Protein 4WP6 (pdb70)

B-factor: mean 31.38, std 19.79, range [9.59, 133.89]

Organism: Chaetomium thermophilum (strain DSM 1495 / CBS 144.50 / IMI 039719) (NCBI:txid759272)

Nearest PDB structures (foldseek):
  4wp6-assembly1_A  TM=1.007E+00  e=7.582E-31  Thermochaetoides thermophila DSM 1495
  4xm4-assembly4_D  TM=9.852E-01  e=2.341E-24  Thermochaetoides thermophila
  4xm4-assembly3_C  TM=9.941E-01  e=6.565E-23  Thermochaetoides thermophila
  4wwu-assembly1_B  TM=9.094E-01  e=4.941E-13  Saccharomyces cerevisiae S288C
  4wwu-assembly2_H  TM=8.889E-01  e=1.831E-12  Saccharomyces cerevisiae S288C

Radius of gyration: 15.02 Å; Cα contacts (8 Å, |Δi|>4): 266; chains: 1; bounding box: 44×30×22 Å

GO terms:
  GO:0005515 protein binding (F, IPI)

Solvent-accessible surface area: 8291 Å² total; per-residue (Å²): 128,160,148,166,52,53,69,33,11,70,161,24,66,63,48,146,103,78,41,3,51,0,23,24,31,52,110,121,78,50,82,150,59,2,106,41,11,4,111,25,3,44,95,92,61,205,42,84,110,105,24,31,106,18,5,46,1,2,12,1,5,176,5,98,0,84,28,0,25,31,0,78,24,0,3,100,10,2,57,120,1,84,67,2,42,3,25,38,11,50,0,89,55,23,65,66,4,37,112,4,72,143,54,3,82,85,2,46,42,6,63,0,80,56,2,56,0,35,117,67,136,72,14,48,85,35,0,63,138,36,4,35,30,0,42,58,4,33,55,118,117,32,19,65,88,114,66,20,84,127,76

CATH classification: 3.80.10.10

InterPro domains:
  IPR001611 Leucine-rich repeat [PS51450] (288-309)
  IPR002075 Nuclear transport factor 2 domain [PF22602] (383-550)
  IPR005637 TAP C-terminal (TAP-C) domain [PF03943] (604-651)
  IPR005637 TAP C-terminal (TAP-C) domain [PS51281] (600-654)
  IPR005637 TAP C-terminal (TAP-C) domain [SM00804] (591-653)
  IPR005637 TAP C-terminal (TAP-C) domain [cd14342] (602-651)
  IPR009060 UBA-like superfamily [SSF46934] (589-652)
  IPR018222 Nuclear transport factor 2, eukaryote [PS50177] (382-550)
  IPR030217 Nuclear RNA export factor [PTHR10662] (63-651)
  IPR032675 Leucine-rich repeat domain superfamily [G3DSA:3.80.10.10] (196-360)
  IPR032710 NTF2-like domain superfamily [SSF54427] (379-568)
  IPR040736 Mex67, RNA recognition motif [PF18444] (116-176)
  IPR057125 NXF1/2/3/5-like, leucine-rich repeat domain [PF24048] (206-347)

Secondary structure (DSSP, 8-state):
-HHHHHHHHHHHEETTTTEEE-TTGGG---HHHHHHHHHHHHHH-SSHHHHHHH--EEE--SS--S-GGGGTTHHHH-TT--EEE-TTS---SGGGTGGGTT--TT--EEE-TTSGGGGSTTHHHHHHHH-TT--EETTEE-S-HHHHHH-

Foldseek 3Di:
DLVLLVVLQVVQFDQVVLEREQAPVVVSEAQVVLVVSLVSLLVVDPDLVVSQVSRQEYEHAHHQQQACSRNVCCQVSHQQHAYYEHEHHAPAAVNSDCSCQVTNQNHAYYEHHHYNHVPDPCRVVVVCVRHLQYQYYNNDGPADPVSNVVD

Sequence (151 aa):
TKQKLTSCLARRYNAEQKLLDLSALGTDLAEKSFKALMHLVSNEYKDPEQKNEAIQAVSLARNDILDVGQVYSLAVTLPRLRRLDLSGNNLENLSKISKWQQEFRFLEELHLTGNPVTTLPNYATEIKKWFPSLQILDGQQIRTPQEAAES

Structure (mmCIF, N/CA/C/O backbone):
data_4WP6
#
_entry.id   4WP6
#
_cell.length_a   113.817
_cell.length_b   33.100
_cell.length_c   43.495
_cell.angle_alpha   90.00
_cell.angle_beta   91.65
_cell.angle_gamma   90.00
#
_symmetry.space_group_name_H-M   'C 1 2 1'
#
loop_
_entity.id
_entity.type
_entity.pdbx_description
1 polymer 'mRNA export protein'
2 water water
#
loop_
_atom_site.group_PDB
_atom_site.id
_atom_site.type_symbol
_atom_site.label_atom_id
_atom_site.label_alt_id
_atom_site.label_comp_id
_atom_site.label_asym_id
_atom_site.label_entity_id
_atom_site.label_seq_id
_atom_site.pdbx_PDB_ins_code
_atom_site.Cartn_x
_atom_site.Cartn_y
_atom_site.Cartn_z
_atom_site.occupancy
_atom_site.B_iso_or_equiv
_atom_site.auth_seq_id
_atom_site.auth_comp_id
_atom_site.auth_asym_id
_atom_site.auth_atom_id
_atom_site.pdbx_PDB_model_num
ATOM 1 N N . THR A 1 19 ? -0.646 23.580 13.426 1.00 60.55 196 THR A N 1
ATOM 2 C CA . THR A 1 19 ? 0.771 23.916 13.513 1.00 55.36 196 THR A CA 1
ATOM 3 C C . THR A 1 19 ? 1.619 22.658 13.603 1.00 49.22 196 THR A C 1
ATOM 4 O O . THR A 1 19 ? 2.526 22.453 12.798 1.00 45.18 196 THR A O 1
ATOM 14 N N . LYS A 1 20 ? 1.345 21.841 14.616 1.00 48.33 197 LYS A N 1
ATOM 15 C CA . LYS A 1 20 ? 1.969 20.527 14.731 1.00 47.73 197 LYS A CA 1
ATOM 16 C C . LYS A 1 20 ? 1.677 19.701 13.487 1.00 50.05 197 LYS A C 1
ATOM 17 O O . LYS A 1 20 ? 2.541 18.977 12.999 1.00 46.25 197 LYS A O 1
ATOM 36 N N . GLN A 1 21 ? 0.453 19.809 12.980 1.00 47.27 198 GLN A N 1
ATOM 37 C CA . GLN A 1 21 ? 0.076 19.103 11.765 1.00 51.37 198 GLN A CA 1
ATOM 38 C C . GLN A 1 21 ? 0.870 19.638 10.583 1.00 45.99 198 GLN A C 1
ATOM 39 O O . GLN A 1 21 ? 1.416 18.869 9.799 1.00 51.60 198 GLN A O 1
ATOM 53 N N . LYS A 1 22 ? 0.941 20.961 10.471 1.00 35.32 199 LYS A N 1
ATOM 54 C CA . LYS A 1 22 ? 1.672 21.602 9.384 1.00 33.60 199 LYS A CA 1
ATOM 55 C C . LYS A 1 22 ? 3.167 21.295 9.425 1.00 33.24 199 LYS A C 1
ATOM 56 O O . LYS A 1 22 ? 3.767 21.017 8.389 1.00 28.65 199 LYS A O 1
ATOM 75 N N . LEU A 1 23 ? 3.763 21.355 10.614 1.00 31.47 200 LEU A N 1
ATOM 76 C CA . LEU A 1 23 ? 5.192 21.082 10.772 1.00 25.54 200 LEU A CA 1
ATOM 77 C C . LEU A 1 23 ? 5.511 19.608 10.549 1.00 25.26 200 LEU A C 1
ATOM 78 O O . LEU A 1 23 ? 6.579 19.265 10.028 1.00 26.67 200 LEU A O 1
ATOM 94 N N . THR A 1 24 ? 4.601 18.738 10.981 1.00 28.10 201 THR A N 1
ATOM 95 C CA . THR A 1 24 ? 4.781 17.306 10.795 1.00 35.08 201 THR A CA 1
ATOM 96 C C . THR A 1 24 ? 4.756 16.980 9.314 1.00 30.54 201 THR A C 1
ATOM 97 O O . THR A 1 24 ? 5.551 16.171 8.828 1.00 26.66 201 THR A O 1
ATOM 108 N N . SER A 1 25 ? 3.828 17.615 8.606 1.00 31.39 202 SER A N 1
ATOM 109 C CA . SER A 1 25 ? 3.699 17.431 7.168 1.00 37.16 202 SER A CA 1
ATOM 110 C C . SER A 1 25 ? 4.947 17.918 6.440 1.00 30.12 202 SER A C 1
ATOM 111 O O . SER A 1 25 ? 5.405 17.289 5.494 1.00 28.18 202 SER A O 1
ATOM 119 N N . CYS A 1 26 ? 5.492 19.042 6.895 1.00 26.80 203 CYS A N 1
ATOM 120 C CA . CYS A 1 26 ? 6.703 19.600 6.305 1.00 28.19 203 CYS A CA 1
ATOM 121 C C . CYS A 1 26 ? 7.893 18.640 6.472 1.00 27.74 203 CYS A C 1
ATOM 122 O O . CYS A 1 26 ? 8.620 18.368 5.517 1.00 22.22 203 CYS A O 1
ATOM 130 N N . LEU A 1 27 ? 8.074 18.123 7.686 1.00 22.29 204 LEU A N 1
ATOM 131 C CA . LEU A 1 27 ? 9.148 17.171 7.987 1.00 20.50 204 LEU A CA 1
ATOM 132 C C . LEU A 1 27 ? 9.020 15.890 7.166 1.00 23.85 204 LEU A C 1
ATOM 133 O O . LEU A 1 27 ? 10.022 15.349 6.682 1.00 23.99 204 LEU A O 1
ATOM 149 N N . ALA A 1 28 ? 7.791 15.418 6.990 1.00 29.82 205 ALA A N 1
ATOM 150 C CA . ALA A 1 28 ? 7.538 14.201 6.216 1.00 30.57 205 ALA A CA 1
ATOM 151 C C . ALA A 1 28 ? 7.925 14.390 4.762 1.00 31.27 205 ALA A C 1
ATOM 152 O O . ALA A 1 28 ? 8.525 13.506 4.144 1.00 30.31 205 ALA A O 1
ATOM 159 N N . ARG A 1 29 ? 7.579 15.550 4.217 1.00 27.66 206 ARG A N 1
ATOM 160 C CA . ARG A 1 29 ? 7.885 15.865 2.833 1.00 24.77 206 ARG A CA 1
ATOM 161 C C . ARG A 1 29 ? 9.395 15.987 2.649 1.00 23.26 206 ARG A C 1
ATOM 162 O O . ARG A 1 29 ? 9.931 15.677 1.584 1.00 23.95 206 ARG A O 1
ATOM 183 N N . ARG A 1 30 ? 10.086 16.397 3.704 1.00 19.75 207 ARG A N 1
ATOM 184 C CA . ARG A 1 30 ? 11.512 16.661 3.615 1.00 18.82 207 ARG A CA 1
ATOM 185 C C . ARG A 1 30 ? 12.377 15.474 3.991 1.00 17.56 207 ARG A C 1
ATOM 186 O O . ARG A 1 30 ? 13.602 15.536 3.892 1.00 16.93 207 ARG A O 1
ATOM 207 N N . TYR A 1 31 ? 11.744 14.391 4.429 1.00 17.53 208 TYR A N 1
ATOM 208 C CA . TYR A 1 31 ? 12.491 13.191 4.784 1.00 16.77 208 TYR A CA 1
ATOM 209 C C . TYR A 1 31 ? 12.614 12.238 3.597 1.00 17.31 208 TYR A C 1
ATOM 210 O O . TYR A 1 31 ? 11.616 11.803 3.024 1.00 18.57 208 TYR A O 1
ATOM 228 N N . ASN A 1 32 ? 13.857 11.924 3.251 1.00 16.68 209 ASN A N 1
ATOM 229 C CA . ASN A 1 32 ? 14.182 10.932 2.232 1.00 17.31 209 ASN A CA 1
ATOM 230 C C . ASN A 1 32 ? 14.632 9.628 2.909 1.00 17.04 209 ASN A C 1
ATOM 231 O O . ASN A 1 32 ? 15.748 9.532 3.416 1.00 16.99 209 ASN A O 1
ATOM 242 N N . ALA A 1 33 ? 13.763 8.625 2.910 1.00 19.71 210 ALA A N 1
ATOM 243 C CA . ALA A 1 33 ? 14.052 7.348 3.570 1.00 19.65 210 ALA A CA 1
ATOM 244 C C . ALA A 1 33 ? 15.224 6.599 2.944 1.00 22.14 210 ALA A C 1
ATOM 245 O O . ALA A 1 33 ? 16.016 5.962 3.647 1.00 24.79 210 ALA A O 1
ATOM 252 N N . GLU A 1 34 ? 15.340 6.669 1.622 1.00 21.66 211 GLU A N 1
ATOM 253 C CA . GLU A 1 34 ? 16.392 5.956 0.913 1.00 22.97 211 GLU A CA 1
ATOM 254 C C . GLU A 1 34 ? 17.774 6.455 1.316 1.00 22.03 211 GLU A C 1
ATOM 255 O O . GLU A 1 34 ? 18.700 5.661 1.450 1.00 25.19 211 GLU A O 1
ATOM 267 N N . GLN A 1 35 ? 17.903 7.767 1.525 1.00 18.79 212 GLN A N 1
ATOM 268 C CA . GLN A 1 35 ? 19.171 8.375 1.926 1.00 16.70 212 GLN A CA 1
ATOM 269 C C . GLN A 1 35 ? 19.268 8.572 3.433 1.00 15.18 212 GLN A C 1
ATOM 270 O O . GLN A 1 35 ? 20.301 9.022 3.938 1.00 16.56 212 GLN A O 1
ATOM 284 N N . LYS A 1 36 ? 18.199 8.232 4.147 1.00 15.39 213 LYS A N 1
ATOM 285 C CA . LYS A 1 36 ? 18.150 8.421 5.601 1.00 15.01 213 LYS A CA 1
ATOM 286 C C . LYS A 1 36 ? 18.448 9.888 5.913 1.00 14.35 213 LYS A C 1
ATOM 287 O O . LYS A 1 36 ? 19.255 10.215 6.804 1.00 14.18 213 LYS A O 1
ATOM 306 N N . LEU A 1 37 ? 17.807 10.759 5.144 1.00 14.23 214 LEU A N 1
ATOM 307 C CA . LEU A 1 37 ? 18.177 12.175 5.111 1.00 12.11 214 LEU A CA 1
ATOM 308 C C . LEU A 1 37 ? 16.988 13.049 5.421 1.00 13.69 214 LEU A C 1
ATOM 309 O O . LEU A 1 37 ? 15.926 12.892 4.816 1.00 16.62 214 LEU A O 1
ATOM 325 N N . LEU A 1 38 ? 17.187 14.000 6.339 1.00 17.32 215 LEU A N 1
ATOM 326 C CA . LEU A 1 38 ? 16.189 15.024 6.619 1.00 16.34 215 LEU A CA 1
ATOM 327 C C . LEU A 1 38 ? 16.695 16.343 6.024 1.00 13.54 215 LEU A C 1
ATOM 328 O O . LEU A 1 38 ? 17.724 16.877 6.438 1.00 15.68 215 LEU A O 1
ATOM 344 N N . ASP A 1 39 ? 15.994 16.811 5.009 1.00 14.14 216 ASP A N 1
ATOM 345 C CA . ASP A 1 39 ? 16.411 17.994 4.243 1.00 14.14 216 ASP A CA 1
ATOM 346 C C . ASP A 1 39 ? 15.742 19.223 4.821 1.00 15.22 216 ASP A C 1
ATOM 347 O O . ASP A 1 39 ? 14.577 19.479 4.528 1.00 16.63 216 ASP A O 1
ATOM 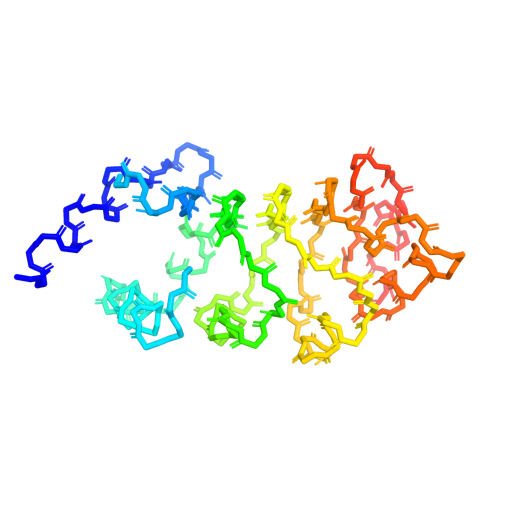356 N N . LEU A 1 40 ? 16.471 19.956 5.658 1.00 15.00 217 LEU A N 1
ATOM 357 C CA . LEU A 1 40 ? 15.957 21.181 6.245 1.00 16.15 217 LEU A CA 1
ATOM 358 C C . LEU A 1 40 ? 16.602 22.389 5.575 1.00 16.42 217 LEU A C 1
ATOM 359 O O . LEU A 1 40 ? 16.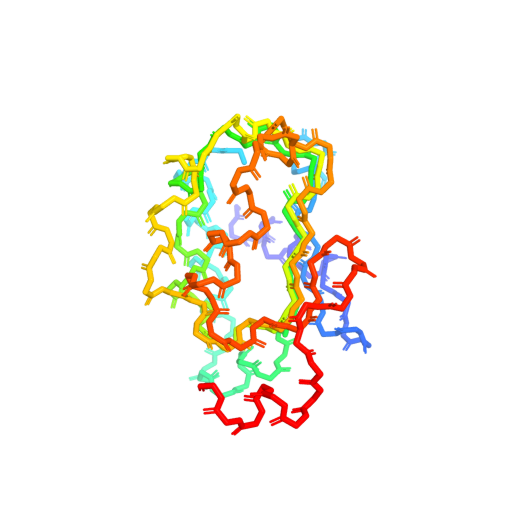756 23.445 6.182 1.00 17.17 217 LEU A O 1
ATOM 375 N N . SER A 1 41 ? 16.999 22.232 4.315 1.00 16.03 218 SER A N 1
ATOM 376 C CA . SER A 1 41 ? 17.574 23.364 3.581 1.00 16.60 218 SER A CA 1
ATOM 377 C C . SER A 1 41 ? 16.527 24.420 3.232 1.00 18.34 218 SER A C 1
ATOM 378 O O . SER A 1 41 ? 15.357 24.109 3.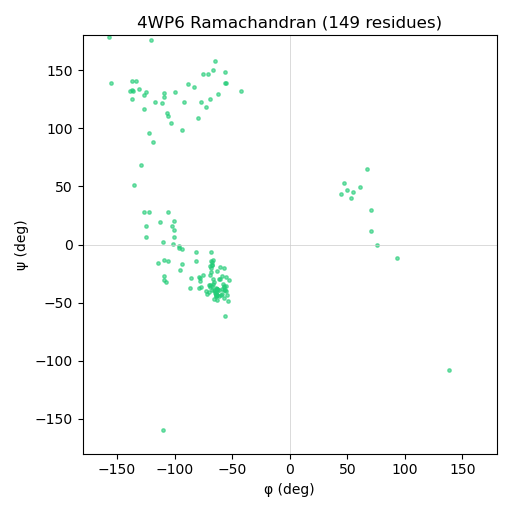004 1.00 19.08 218 SER A O 1
ATOM 386 N N . ALA A 1 42 ? 16.954 25.684 3.211 1.00 19.29 219 ALA A N 1
ATOM 387 C CA . ALA A 1 42 ? 16.125 26.778 2.723 1.00 21.22 219 ALA A CA 1
ATOM 388 C C . ALA A 1 42 ? 14.718 26.816 3.323 1.00 22.32 219 ALA A C 1
ATOM 389 O O . ALA A 1 42 ? 13.740 26.980 2.602 1.00 23.65 219 ALA A O 1
ATOM 396 N N . LEU A 1 43 ? 14.607 26.679 4.647 1.00 22.04 220 LEU A N 1
ATOM 397 C CA . LEU A 1 43 ? 13.295 26.710 5.288 1.00 25.42 220 LEU A CA 1
ATOM 398 C C . LEU A 1 43 ? 12.542 28.002 5.000 1.00 25.59 220 LEU A C 1
ATOM 399 O O . LEU A 1 43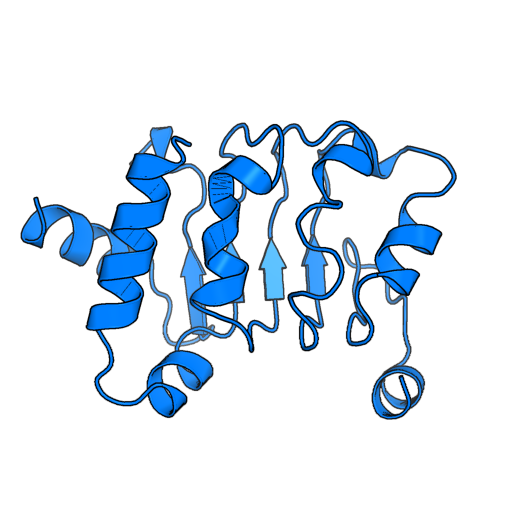 ? 11.313 28.010 4.877 1.00 28.51 220 LEU A O 1
ATOM 415 N N . GLY A 1 44 ? 13.274 29.103 4.883 1.00 27.08 221 GLY A N 1
ATOM 416 C CA . GLY A 1 44 ? 12.650 30.380 4.620 1.00 33.06 221 GLY A CA 1
ATOM 417 C C . GLY A 1 44 ? 11.808 30.380 3.349 1.00 38.42 221 GLY A C 1
ATOM 418 O O . GLY A 1 44 ? 10.939 31.237 3.183 1.00 36.26 221 GLY A O 1
ATOM 422 N N . THR A 1 45 ? 12.064 29.417 2.462 1.00 41.59 222 THR A N 1
ATOM 423 C CA . THR A 1 45 ? 11.310 29.265 1.213 1.00 51.91 222 THR A CA 1
ATOM 424 C C . THR A 1 45 ? 10.253 28.154 1.292 1.00 58.91 222 THR A C 1
ATOM 425 O O . THR A 1 45 ? 9.632 27.814 0.287 1.00 69.80 222 THR A O 1
ATOM 436 N N . ASP A 1 46 ? 10.068 27.595 2.487 1.00 59.80 223 ASP A N 1
ATOM 437 C CA . ASP A 1 46 ? 9.076 26.540 2.755 1.00 63.95 223 ASP A CA 1
ATOM 438 C C . ASP A 1 46 ? 9.384 25.224 2.053 1.00 67.49 223 ASP A C 1
ATOM 439 O O . ASP A 1 46 ? 9.079 24.148 2.582 1.00 60.66 223 ASP A O 1
ATOM 448 N N . LEU A 1 60 ? 16.898 28.963 10.356 1.00 39.98 237 LEU A N 1
ATOM 449 C CA . LEU A 1 60 ? 16.423 30.328 10.580 1.00 45.41 237 LEU A CA 1
ATOM 450 C C . LEU A 1 60 ? 16.425 30.662 12.084 1.00 49.31 237 LEU A C 1
ATOM 451 O O . LEU A 1 60 ? 17.489 30.818 12.693 1.00 40.69 237 LEU A O 1
ATOM 466 N N . ALA A 1 61 ? 15.241 30.754 12.683 1.00 49.10 238 ALA A N 1
ATOM 467 C CA . ALA A 1 61 ? 15.105 31.188 14.067 1.00 29.61 238 ALA A CA 1
ATOM 468 C C . ALA A 1 61 ? 15.336 30.033 15.050 1.00 37.35 238 ALA A C 1
ATOM 469 O O . ALA A 1 61 ? 14.809 28.941 14.870 1.00 35.52 238 ALA A O 1
ATOM 476 N N . GLU A 1 62 ? 16.109 30.297 16.098 1.00 34.94 239 GLU A N 1
ATOM 477 C CA . GLU A 1 62 ? 16.438 29.295 17.111 1.00 39.40 239 GLU A CA 1
ATOM 478 C C . GLU A 1 62 ? 15.236 28.631 17.765 1.00 47.76 239 GLU A C 1
ATOM 479 O O . GLU A 1 62 ? 15.256 27.433 18.045 1.00 37.55 239 GLU A O 1
ATOM 491 N N . LYS A 1 63 ? 14.210 29.420 18.049 1.00 48.25 240 LYS A N 1
ATOM 492 C CA . LYS A 1 63 ? 13.020 28.904 18.700 1.00 43.57 240 LYS A CA 1
ATOM 493 C C . LYS A 1 63 ? 12.157 28.171 17.679 1.00 37.35 240 LYS A C 1
ATOM 494 O O . LYS A 1 63 ? 11.482 27.198 18.016 1.00 39.90 240 LYS A O 1
ATOM 513 N N . SER A 1 64 ? 12.193 28.617 16.427 1.00 37.52 241 SER A N 1
ATOM 514 C CA . SER A 1 64 ? 11.498 27.896 15.367 1.00 39.13 241 SER A CA 1
ATOM 515 C C . SER A 1 64 ? 12.216 26.577 15.082 1.00 42.71 241 SER A C 1
ATOM 516 O O . SER A 1 64 ? 11.580 25.569 14.765 1.00 45.73 241 SER A O 1
ATOM 524 N N . PHE A 1 65 ? 13.541 26.576 15.198 1.00 34.02 242 PHE A N 1
ATOM 525 C CA . PHE A 1 65 ? 14.290 25.355 14.953 1.00 25.97 242 PHE A CA 1
ATOM 526 C C . PHE A 1 65 ? 14.076 24.380 16.105 1.00 24.58 242 PHE A C 1
ATOM 527 O O . PHE A 1 65 ? 13.947 23.182 15.889 1.00 23.67 242 PHE A O 1
ATOM 544 N N . LYS A 1 66 ? 14.050 24.894 17.325 1.00 26.37 243 LYS A N 1
ATOM 545 C CA . LYS A 1 66 ? 13.848 24.034 18.492 1.00 42.21 243 LYS A CA 1
ATOM 546 C C . LYS A 1 66 ? 12.537 23.257 18.374 1.00 40.14 243 LYS A C 1
ATOM 547 O O . LYS A 1 66 ? 12.455 22.095 18.782 1.00 33.63 243 LYS A O 1
ATOM 566 N N . ALA A 1 67 ? 11.526 23.905 17.798 1.00 40.25 244 ALA A N 1
ATOM 567 C CA . ALA A 1 67 ? 10.215 23.296 17.593 1.00 45.40 244 ALA A CA 1
ATOM 568 C C . ALA A 1 67 ? 10.277 22.129 16.616 1.00 35.43 244 ALA A C 1
ATOM 569 O O . ALA A 1 67 ? 9.604 21.120 16.809 1.00 33.88 244 ALA A O 1
ATOM 576 N N . LEU A 1 68 ? 11.061 22.279 15.553 1.00 26.59 245 LEU A N 1
ATOM 577 C CA . LEU A 1 68 ? 11.254 21.192 14.618 1.00 35.04 245 LEU A CA 1
ATOM 578 C C . LEU A 1 68 ? 11.928 20.049 15.334 1.00 27.97 245 LEU A C 1
ATOM 579 O O . LEU A 1 68 ? 11.553 18.894 15.147 1.00 25.34 245 LEU A O 1
ATOM 595 N N . MET A 1 69 ? 12.936 20.375 16.142 1.00 24.08 246 MET A N 1
ATOM 596 C CA . MET A 1 69 ? 13.716 19.333 16.790 1.00 23.27 246 MET A CA 1
ATOM 597 C C . MET A 1 69 ? 12.851 18.576 17.782 1.00 26.48 246 MET A C 1
ATOM 598 O O . MET A 1 69 ? 12.954 17.352 17.891 1.00 24.22 246 MET A O 1
ATOM 612 N N . HIS A 1 70 ? 11.987 19.292 18.496 1.00 26.23 247 HIS A N 1
ATOM 613 C CA . HIS A 1 70 ? 11.052 18.652 19.412 1.00 28.14 247 HIS A CA 1
ATOM 614 C C . HIS A 1 70 ? 10.155 17.677 18.651 1.00 37.29 247 HIS A C 1
ATOM 615 O O . HIS A 1 70 ? 9.906 16.558 19.098 1.00 28.98 247 HIS A O 1
ATOM 629 N N . LEU A 1 71 ? 9.673 18.101 17.492 1.00 29.67 248 LEU A N 1
ATOM 630 C CA . LEU A 1 71 ? 8.818 17.236 16.693 1.00 32.24 248 LEU A CA 1
ATOM 631 C C . LEU A 1 71 ? 9.576 16.011 16.219 1.00 30.30 248 LEU A C 1
ATOM 632 O O . LEU A 1 71 ? 9.056 14.912 16.304 1.00 32.01 248 LEU A O 1
ATOM 648 N N . VAL A 1 72 ? 10.807 16.172 15.746 1.00 24.50 249 VAL A N 1
ATOM 649 C CA . VAL A 1 72 ? 11.529 14.994 15.267 1.00 29.59 249 VAL A CA 1
ATOM 650 C C . VAL A 1 72 ? 11.822 14.052 16.445 1.00 27.45 249 VAL A C 1
ATOM 651 O O . VAL A 1 72 ? 11.791 12.835 16.294 1.00 30.15 249 VAL A O 1
ATOM 664 N N . SER A 1 73 ? 12.063 14.599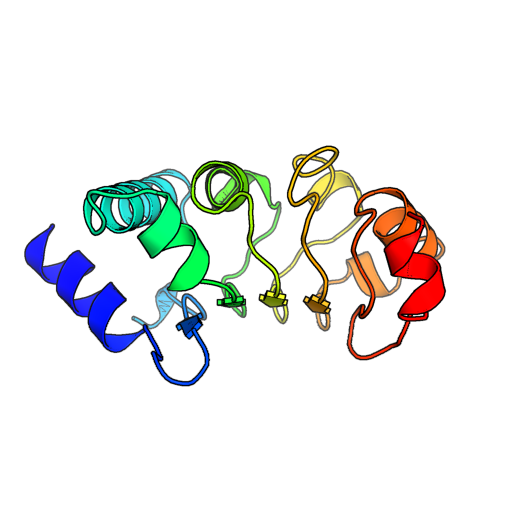 17.631 1.00 26.25 250 SER A N 1
ATOM 665 C CA . SER A 1 73 ? 12.267 13.744 18.802 1.00 41.82 250 SER A CA 1
ATOM 666 C C . SER A 1 73 ? 11.004 12.977 19.175 1.00 40.63 250 SER A C 1
ATOM 667 O O . SER A 1 73 ? 11.084 11.861 19.687 1.00 42.57 250 SER A O 1
ATOM 675 N N . ASN A 1 74 ? 9.844 13.580 18.932 1.00 31.70 251 ASN A N 1
ATOM 676 C CA . ASN A 1 74 ? 8.569 12.975 19.318 1.00 42.18 251 ASN A CA 1
ATOM 677 C C . ASN A 1 74 ? 8.072 11.934 18.322 1.00 43.24 251 ASN A C 1
ATOM 678 O O . ASN A 1 74 ? 7.160 11.164 18.627 1.00 40.66 251 ASN A O 1
ATOM 689 N N . GLU A 1 75 ? 8.670 11.919 17.136 1.00 39.00 252 GLU A N 1
ATOM 690 C CA . GLU A 1 75 ? 8.269 10.997 16.077 1.00 50.69 252 GLU A CA 1
ATOM 691 C C . GLU A 1 75 ? 8.523 9.562 16.490 1.00 59.05 252 GLU A C 1
ATOM 692 O O . GLU A 1 75 ? 7.702 8.682 16.247 1.00 59.07 252 GLU A O 1
ATOM 704 N N . TYR A 1 76 ? 9.679 9.342 17.107 1.00 62.30 253 TYR A N 1
ATOM 705 C CA . TYR A 1 76 ? 10.167 7.998 17.386 1.00 68.83 253 TYR A CA 1
ATOM 706 C C . TYR A 1 76 ? 10.102 7.677 18.879 1.00 61.61 253 TYR A C 1
ATOM 707 O O . TYR A 1 76 ? 10.606 8.427 19.715 1.00 49.72 253 TYR A O 1
ATOM 725 N N . LYS A 1 77 ? 9.461 6.558 19.200 1.00 61.96 254 LYS A N 1
ATOM 726 C CA . LYS A 1 77 ? 9.345 6.095 20.579 1.00 62.77 254 LYS A CA 1
ATOM 727 C C . LYS A 1 77 ? 10.672 5.503 21.053 1.00 52.90 254 LYS A C 1
ATOM 728 O O . LYS A 1 77 ? 10.976 5.500 22.246 1.00 46.90 254 LYS A O 1
ATOM 747 N N . ASP A 1 78 ? 11.457 5.015 20.097 1.00 39.53 255 ASP A N 1
ATOM 748 C CA . ASP A 1 78 ? 12.756 4.414 20.360 1.00 40.80 255 ASP A CA 1
ATOM 749 C C . ASP A 1 78 ? 13.845 5.335 19.794 1.00 35.13 255 ASP A C 1
ATOM 750 O O . ASP A 1 78 ? 13.832 5.638 18.598 1.00 35.86 255 ASP A O 1
ATOM 759 N N . PRO A 1 79 ? 14.779 5.805 20.642 1.00 31.36 256 PRO A N 1
ATOM 760 C CA . PRO A 1 79 ? 15.868 6.642 20.124 1.00 26.19 256 PRO A CA 1
ATOM 761 C C . PRO A 1 79 ? 16.706 5.902 19.093 1.00 19.27 256 PRO A C 1
ATOM 762 O O . PRO A 1 79 ? 17.289 6.513 18.194 1.00 18.11 256 PRO A O 1
ATOM 773 N N . GLU A 1 80 ? 16.777 4.582 19.247 1.00 21.54 257 GLU A N 1
ATOM 774 C CA . GLU A 1 80 ? 17.550 3.771 18.331 1.00 27.90 257 GLU A CA 1
ATOM 775 C C . GLU A 1 80 ? 16.961 3.861 16.926 1.00 19.30 257 GLU A C 1
ATOM 776 O O . GLU A 1 80 ? 17.684 3.887 15.923 1.00 21.38 257 GLU A O 1
ATOM 788 N N . GLN A 1 81 ? 15.639 3.897 16.834 1.00 20.13 258 GLN A N 1
ATOM 789 C CA . GLN A 1 81 ? 15.017 3.972 15.525 1.00 20.46 258 GLN A CA 1
ATOM 790 C C . GLN A 1 81 ? 15.277 5.357 14.918 1.00 20.04 258 GLN A C 1
ATOM 791 O O . GLN A 1 81 ? 15.608 5.489 13.742 1.00 17.72 258 GLN A O 1
ATOM 805 N N . LYS A 1 82 ? 15.180 6.384 15.750 1.00 17.97 259 LYS A N 1
ATOM 806 C CA . LYS A 1 82 ? 15.484 7.745 15.329 1.00 17.69 259 LYS A CA 1
ATOM 807 C C . LYS A 1 82 ? 16.904 7.847 14.786 1.00 15.33 259 LYS A C 1
ATOM 808 O O . LYS A 1 82 ? 17.127 8.433 13.722 1.00 17.57 259 LYS A O 1
ATOM 827 N N . ASN A 1 83 ? 17.851 7.258 15.521 1.00 15.88 260 ASN A N 1
ATOM 828 C CA . ASN A 1 83 ? 19.268 7.338 15.184 1.00 14.61 260 ASN A CA 1
ATOM 829 C C . ASN A 1 83 ? 19.506 6.666 13.844 1.00 16.37 260 ASN A C 1
ATOM 830 O O . ASN A 1 83 ? 20.312 7.124 13.042 1.00 19.60 260 ASN A O 1
ATOM 841 N N . GLU A 1 84 ? 18.802 5.563 13.618 1.00 17.74 261 GLU A N 1
ATOM 842 C CA . GLU A 1 84 ? 18.945 4.840 12.362 1.00 20.63 261 GLU A CA 1
ATOM 843 C C . GLU A 1 84 ? 18.190 5.503 11.198 1.00 23.45 261 GLU A C 1
ATOM 844 O O . GLU A 1 84 ? 18.608 5.381 10.050 1.00 20.18 261 GLU A O 1
ATOM 856 N N . ALA A 1 85 ? 17.094 6.208 11.484 1.00 18.57 262 ALA A N 1
ATOM 857 C CA . ALA A 1 85 ? 16.250 6.768 10.427 1.00 18.50 262 ALA A CA 1
ATOM 858 C C . ALA A 1 85 ? 16.837 8.051 9.849 1.00 18.19 262 ALA A C 1
ATOM 859 O O . ALA A 1 85 ? 16.755 8.275 8.645 1.00 16.14 262 ALA A O 1
ATOM 866 N N . ILE A 1 86 ? 17.443 8.866 10.703 1.00 19.23 263 ILE A N 1
ATOM 867 C CA . ILE A 1 86 ? 17.982 10.149 10.288 1.00 17.49 263 ILE A CA 1
ATOM 868 C C . ILE A 1 86 ? 19.477 10.177 10.517 1.00 15.92 263 ILE A C 1
ATOM 869 O O . ILE A 1 86 ? 19.958 10.614 11.548 1.00 15.92 263 ILE A O 1
ATOM 885 N N . GLN A 1 87 ? 20.205 9.721 9.510 1.00 11.77 264 GLN A N 1
ATOM 886 C CA . GLN A 1 87 ? 21.662 9.648 9.560 1.00 11.50 264 GLN A CA 1
ATOM 887 C C . GLN A 1 87 ? 22.323 10.884 8.959 1.00 12.44 264 GLN A C 1
ATOM 888 O O . GLN A 1 87 ? 23.517 11.128 9.150 1.00 13.22 264 GLN A O 1
ATOM 902 N N . ALA A 1 88 ? 21.534 11.618 8.197 1.00 11.45 265 ALA A N 1
ATOM 903 C CA . ALA A 1 88 ? 22.006 12.784 7.458 1.00 13.81 265 ALA A CA 1
ATOM 904 C C . ALA A 1 88 ? 21.012 13.931 7.577 1.00 10.07 265 ALA A C 1
ATOM 905 O O . ALA A 1 88 ? 19.792 13.712 7.540 1.00 11.38 265 ALA A O 1
ATOM 912 N N . VAL A 1 89 ? 21.533 15.147 7.720 1.00 14.66 266 VAL A N 1
ATOM 913 C CA . VAL A 1 89 ? 20.714 16.341 7.709 1.00 13.05 266 VAL A CA 1
ATOM 914 C C . VAL A 1 89 ? 21.333 17.409 6.810 1.00 11.30 266 VAL A C 1
ATOM 915 O O . VAL A 1 89 ? 22.557 17.574 6.771 1.00 14.34 266 VAL A O 1
ATOM 928 N N . SER A 1 90 ? 20.472 18.099 6.080 1.00 10.29 267 SER A N 1
ATOM 929 C CA . SER A 1 90 ? 20.876 19.354 5.424 1.00 11.21 267 SER A CA 1
ATOM 930 C C . SER A 1 90 ? 20.233 20.541 6.095 1.00 11.61 267 SER A C 1
ATOM 931 O O . SER A 1 90 ? 19.004 20.590 6.302 1.00 13.63 267 SER A O 1
ATOM 939 N N . LEU A 1 91 ? 21.092 21.504 6.397 1.00 13.36 268 LEU A N 1
ATOM 940 C CA . LEU A 1 91 ? 20.683 22.815 6.885 1.00 12.48 268 LEU A CA 1
ATOM 941 C C . LEU A 1 9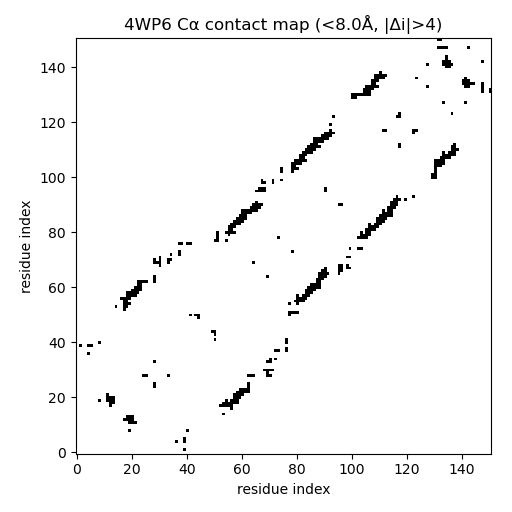1 ? 21.240 23.849 5.940 1.00 11.36 268 LEU A C 1
ATOM 942 O O . LEU A 1 91 ? 21.482 24.997 6.312 1.00 11.74 268 LEU A O 1
ATOM 958 N N . ALA A 1 92 ? 21.424 23.447 4.688 1.00 11.04 269 ALA A N 1
ATOM 959 C CA . ALA A 1 92 ? 22.011 24.359 3.717 1.00 15.45 269 ALA A CA 1
ATOM 960 C C . ALA A 1 92 ? 21.090 25.548 3.426 1.00 14.52 269 ALA A C 1
ATOM 961 O O . ALA A 1 92 ? 19.855 25.458 3.507 1.00 13.61 269 ALA A O 1
ATOM 968 N N . ARG A 1 93 ? 21.706 26.680 3.086 1.00 16.42 270 ARG A N 1
ATOM 969 C CA . ARG A 1 93 ? 20.985 27.807 2.531 1.00 14.11 270 ARG A CA 1
ATOM 970 C C . ARG A 1 93 ? 19.929 28.356 3.470 1.00 14.30 270 ARG A C 1
ATOM 971 O O . ARG A 1 93 ? 18.788 28.569 3.065 1.00 15.07 270 ARG A O 1
ATOM 992 N N . ASN A 1 94 ? 20.324 28.596 4.719 1.00 16.73 271 ASN A N 1
ATOM 993 C CA . ASN A 1 94 ? 19.412 29.072 5.745 1.00 21.80 271 ASN A CA 1
ATOM 994 C C . ASN A 1 94 ? 19.899 30.366 6.406 1.00 15.05 271 ASN A C 1
ATOM 995 O O . ASN A 1 94 ? 19.403 30.735 7.471 1.00 15.35 271 ASN A O 1
ATOM 1006 N N . ASP A 1 95 ? 20.852 31.043 5.764 1.00 15.30 272 ASP A N 1
ATOM 1007 C CA . ASP A 1 95 ? 21.526 32.251 6.309 1.00 17.62 272 ASP A CA 1
ATOM 1008 C C . ASP A 1 95 ? 21.927 32.091 7.783 1.00 18.20 272 ASP A C 1
ATOM 1009 O O . ASP A 1 95 ? 21.784 33.018 8.598 1.00 16.46 272 ASP A O 1
ATOM 1018 N N . ILE A 1 96 ? 22.480 30.923 8.100 1.00 17.18 273 ILE A N 1
ATOM 1019 C CA . ILE A 1 96 ? 22.922 30.638 9.459 1.00 15.47 273 ILE A CA 1
ATOM 1020 C C . ILE A 1 96 ? 24.245 31.339 9.715 1.00 20.82 273 ILE A C 1
ATOM 1021 O O . ILE A 1 96 ? 25.215 31.155 8.978 1.00 16.40 273 ILE A O 1
ATOM 1037 N N . LEU A 1 97 ? 24.263 32.185 10.749 1.00 20.14 274 LEU A N 1
ATOM 1038 C CA . LEU A 1 97 ? 25.451 32.949 11.096 1.00 16.60 274 LEU A CA 1
ATOM 1039 C C . LEU A 1 97 ? 26.296 32.275 12.184 1.00 16.40 274 LEU A C 1
ATOM 1040 O O . LEU A 1 97 ? 27.493 32.523 12.287 1.00 18.21 274 LEU A O 1
ATOM 1056 N N . ASP A 1 98 ? 25.673 31.399 12.969 1.00 17.62 275 ASP A N 1
ATOM 1057 C CA . ASP A 1 98 ? 26.328 30.739 14.093 1.00 15.98 275 ASP A CA 1
ATOM 1058 C C . ASP A 1 98 ? 25.565 29.449 14.313 1.00 15.00 275 ASP A C 1
ATOM 1059 O O . ASP A 1 98 ? 24.327 29.435 14.190 1.00 15.38 275 ASP A O 1
ATOM 1068 N N . VAL A 1 99 ? 26.271 28.356 14.584 1.00 16.23 276 VAL A N 1
ATOM 1069 C CA . VAL A 1 99 ? 25.587 27.098 14.813 1.00 15.46 276 VAL A CA 1
ATOM 1070 C C . VAL A 1 99 ? 24.759 27.127 16.100 1.00 20.64 276 VAL A C 1
ATOM 1071 O O . VAL A 1 99 ? 23.913 26.268 16.303 1.00 17.20 276 VAL A O 1
ATOM 1084 N N . GLY A 1 100 ? 24.976 28.126 16.947 1.00 22.32 277 GLY A N 1
ATOM 1085 C CA . GLY A 1 100 ? 24.073 28.368 18.062 1.00 22.88 277 GLY A CA 1
ATOM 1086 C C . GLY A 1 100 ? 22.630 28.487 17.591 1.00 21.35 277 GLY A C 1
ATOM 1087 O O . GLY A 1 100 ? 21.707 28.129 18.328 1.00 21.59 277 GLY A O 1
ATOM 1091 N N . GLN A 1 101 ? 22.434 28.985 16.366 1.00 18.09 278 GLN A N 1
ATOM 1092 C CA . GLN A 1 101 ? 21.086 29.126 15.811 1.00 16.10 278 GLN A CA 1
ATOM 1093 C C . GLN A 1 101 ? 20.358 27.793 15.679 1.00 20.83 278 GLN A C 1
ATOM 1094 O O . GLN A 1 101 ? 19.127 27.750 15.751 1.00 22.29 278 GLN A O 1
ATOM 1108 N N . VAL A 1 102 ? 21.123 26.721 15.474 1.00 14.36 279 VAL A N 1
ATOM 1109 C CA . VAL A 1 102 ? 20.572 25.388 15.218 1.00 15.79 279 VAL A CA 1
ATOM 1110 C C . VAL A 1 102 ? 21.172 24.392 16.210 1.00 19.03 279 VAL A C 1
ATOM 1111 O O . VAL A 1 102 ? 21.262 23.196 15.935 1.00 16.07 279 VAL A O 1
ATOM 1124 N N . TYR A 1 103 ? 21.548 24.897 17.383 1.00 17.96 280 TYR A N 1
ATOM 1125 C CA . TYR A 1 103 ? 22.391 24.133 18.280 1.00 19.36 280 TYR A CA 1
ATOM 1126 C C . TYR A 1 103 ? 21.807 22.746 18.587 1.00 16.10 280 TYR A C 1
ATOM 1127 O O . TYR A 1 103 ? 22.537 21.770 18.560 1.00 15.08 280 TYR A O 1
ATOM 1145 N N . SER A 1 104 ? 20.500 22.668 18.839 1.00 15.57 281 SER A N 1
ATOM 1146 C CA . SER A 1 104 ? 19.895 21.456 19.393 1.00 16.75 281 SER A CA 1
ATOM 1147 C C . SER A 1 104 ? 19.895 20.265 18.435 1.00 16.41 281 SER A C 1
ATOM 1148 O O . SER A 1 104 ? 19.547 19.153 18.845 1.00 18.93 281 SER A O 1
ATOM 1156 N N . LEU A 1 105 ? 20.305 20.471 17.185 1.00 13.73 282 LEU A N 1
ATOM 1157 C CA . LEU A 1 105 ? 20.502 19.328 16.284 1.00 12.66 282 LEU A CA 1
ATOM 1158 C C . LEU A 1 105 ? 21.466 18.333 16.923 1.00 13.17 282 LEU A C 1
ATOM 1159 O O . LEU A 1 105 ? 21.298 17.092 16.809 1.00 13.26 282 LEU A O 1
ATOM 1175 N N . ALA A 1 106 ? 22.453 18.866 17.642 1.00 15.08 283 ALA A N 1
ATOM 1176 C CA . ALA A 1 106 ? 23.483 18.043 18.270 1.00 17.46 283 ALA A CA 1
ATOM 1177 C C . ALA A 1 106 ? 22.930 17.213 19.414 1.00 18.43 283 ALA A C 1
ATOM 1178 O O . ALA A 1 106 ? 23.495 16.174 19.757 1.00 22.53 283 ALA A O 1
ATOM 1185 N N . VAL A 1 107 ? 21.853 17.700 20.028 1.00 16.34 284 VAL A N 1
ATOM 1186 C CA . VAL A 1 107 ? 21.212 17.002 21.132 1.00 17.05 284 VAL A CA 1
ATOM 1187 C C . VAL A 1 107 ? 20.191 16.000 20.645 1.00 17.93 284 VAL A C 1
ATOM 1188 O O . VAL A 1 107 ? 20.023 14.908 21.216 1.00 19.49 284 VAL A O 1
ATOM 1201 N N . THR A 1 108 ? 19.503 16.390 19.587 1.00 15.59 285 THR A N 1
ATOM 1202 C CA . THR A 1 108 ? 18.415 15.615 19.035 1.00 15.74 285 THR A CA 1
ATOM 1203 C C . THR A 1 108 ? 18.923 14.431 18.209 1.00 14.90 285 THR A C 1
ATOM 1204 O O . THR A 1 108 ? 18.321 13.358 18.239 1.00 17.29 285 THR A O 1
ATOM 1215 N N . LEU A 1 109 ? 20.027 14.638 17.493 1.00 13.72 286 LEU A N 1
ATOM 1216 C CA . LEU A 1 109 ? 20.624 13.594 16.658 1.00 13.75 286 LEU A CA 1
ATOM 1217 C C . LEU A 1 109 ? 22.101 13.432 16.942 1.00 12.40 286 LEU A C 1
ATOM 1218 O O . LEU A 1 109 ? 22.944 13.703 16.096 1.00 16.39 286 LEU A O 1
ATOM 1234 N N . PRO A 1 110 ? 22.418 12.928 18.127 1.00 12.80 287 PRO A N 1
ATOM 1235 C CA . PRO A 1 110 ? 23.812 12.789 18.541 1.00 15.80 287 PRO A CA 1
ATOM 1236 C C . PRO A 1 110 ? 24.607 11.823 17.669 1.00 16.19 287 PRO A C 1
ATOM 1237 O O . PRO A 1 110 ? 25.835 11.924 17.654 1.00 17.52 287 PRO A O 1
ATOM 1248 N N . ARG A 1 111 ? 23.934 10.898 16.990 1.00 14.55 288 ARG A N 1
ATOM 1249 C CA . ARG A 1 111 ? 24.654 9.925 16.163 1.00 12.84 288 ARG A CA 1
ATOM 1250 C C . ARG A 1 111 ? 24.641 10.289 14.692 1.00 14.99 288 ARG A C 1
ATOM 1251 O O . ARG A 1 111 ? 24.902 9.447 13.831 1.00 16.19 288 ARG A O 1
ATOM 1272 N N . LEU A 1 112 ? 24.380 11.559 14.410 1.00 11.36 289 LEU A N 1
ATOM 1273 C CA . LEU A 1 112 ? 24.348 12.031 13.024 1.00 10.72 289 LEU A CA 1
ATOM 1274 C C . LEU A 1 112 ? 25.648 11.710 12.312 1.00 10.92 289 LEU A C 1
ATOM 1275 O O . LEU A 1 112 ? 26.715 11.875 12.883 1.00 13.57 289 LEU A O 1
ATOM 1291 N N . ARG A 1 113 ? 25.563 11.271 11.050 1.00 12.63 290 ARG A N 1
ATOM 1292 C CA . ARG A 1 113 ? 26.739 10.872 10.282 1.00 11.44 290 ARG A CA 1
ATOM 1293 C C . ARG A 1 113 ? 27.120 11.864 9.187 1.00 11.19 290 ARG A C 1
ATOM 1294 O O . ARG A 1 113 ? 28.298 12.013 8.890 1.00 12.84 290 ARG A O 1
ATOM 1315 N N . ARG A 1 114 ? 26.128 12.523 8.611 1.00 11.90 291 ARG A N 1
ATOM 1316 C CA . ARG A 1 114 ? 26.363 13.494 7.528 1.00 16.07 291 ARG A CA 1
ATOM 1317 C C . ARG A 1 114 ? 25.626 14.801 7.795 1.00 13.29 291 ARG A C 1
ATOM 1318 O O . ARG A 1 114 ? 24.430 14.809 8.120 1.00 12.49 291 ARG A O 1
ATOM 1339 N N . LEU A 1 115 ? 26.336 15.915 7.612 1.00 11.58 292 LEU A N 1
ATOM 1340 C CA . LEU A 1 115 ? 25.750 17.228 7.802 1.00 9.59 292 LEU A CA 1
ATOM 1341 C C . LEU A 1 115 ? 26.145 18.217 6.702 1.00 9.90 292 LEU A C 1
ATOM 1342 O O . LEU A 1 115 ? 27.315 18.434 6.451 1.00 13.67 292 LEU A O 1
ATOM 1358 N N . ASP A 1 116 ? 25.139 18.804 6.076 1.00 11.60 293 ASP A N 1
ATOM 1359 C CA . ASP A 1 116 ? 25.337 19.830 5.050 1.00 13.42 293 ASP A CA 1
ATOM 1360 C C . ASP A 1 116 ? 24.980 21.201 5.607 1.00 13.16 293 ASP A C 1
ATOM 1361 O O . ASP A 1 116 ? 23.809 2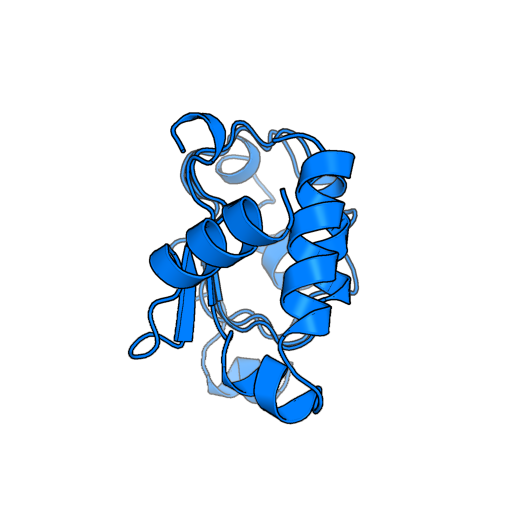1.479 5.857 1.00 14.22 293 ASP A O 1
ATOM 1370 N N . LEU A 1 117 ? 25.994 22.040 5.799 1.00 16.31 294 LEU A N 1
ATOM 1371 C CA . LEU A 1 117 ? 25.786 23.428 6.209 1.00 12.45 294 LEU A CA 1
ATOM 1372 C C . LEU A 1 117 ? 26.200 24.400 5.096 1.00 12.89 294 LEU A C 1
ATOM 1373 O O . LEU A 1 117 ? 26.449 25.589 5.367 1.00 15.80 294 LEU A O 1
ATOM 1389 N N . SER A 1 118 ? 26.271 23.890 3.873 1.00 13.05 295 SER A N 1
ATOM 1390 C CA . SER A 1 118 ? 26.649 24.693 2.703 1.00 13.66 295 SER A CA 1
ATOM 1391 C C . SER A 1 118 ? 25.754 25.895 2.529 1.00 14.29 295 SER A C 1
ATOM 1392 O O . SER A 1 118 ? 24.563 25.866 2.853 1.00 14.40 295 SER A O 1
ATOM 1400 N N . GLY A 1 119 ? 26.318 26.969 1.986 1.00 15.77 296 GLY A N 1
ATOM 1401 C CA . GLY A 1 119 ? 25.508 28.076 1.540 1.00 15.76 296 GLY A CA 1
ATOM 1402 C C . GLY A 1 119 ? 24.879 28.870 2.670 1.00 18.16 296 GLY A C 1
ATOM 1403 O O . GLY A 1 119 ? 23.788 29.406 2.516 1.00 22.19 296 GLY A O 1
ATOM 1407 N N . ASN A 1 120 ? 25.553 28.907 3.813 1.00 15.21 297 ASN A N 1
ATOM 1408 C CA . ASN A 1 120 ? 25.144 29.739 4.926 1.00 17.94 297 ASN A CA 1
ATOM 1409 C C . ASN A 1 120 ? 26.162 30.868 5.058 1.00 18.35 297 ASN A C 1
ATOM 1410 O O . ASN A 1 120 ? 26.833 31.209 4.078 1.00 16.60 297 ASN A O 1
ATOM 1421 N N . ASN A 1 121 ? 26.247 31.496 6.220 1.00 18.42 298 ASN A N 1
ATOM 1422 C CA . ASN A 1 121 ? 27.179 32.603 6.388 1.00 18.24 298 ASN A CA 1
ATOM 1423 C C . ASN A 1 121 ? 27.934 32.480 7.699 1.00 23.30 298 ASN A C 1
ATOM 1424 O O . ASN A 1 121 ? 27.984 33.419 8.497 1.00 20.55 298 ASN A O 1
ATOM 1435 N N . LEU A 1 122 ? 28.508 31.298 7.918 1.00 17.30 299 LEU A N 1
ATOM 1436 C CA . LEU A 1 122 ? 29.359 31.057 9.071 1.00 15.12 299 LEU A CA 1
ATOM 1437 C C . LEU A 1 122 ? 30.727 31.639 8.773 1.00 16.47 299 LEU A C 1
ATOM 1438 O O . LEU A 1 122 ? 31.466 31.121 7.938 1.00 20.18 299 LEU A O 1
ATOM 1454 N N . GLU A 1 123 ? 31.056 32.733 9.453 1.00 16.43 300 GLU A N 1
ATOM 1455 C CA . GLU A 1 123 ? 32.177 33.548 9.036 1.00 19.09 300 GLU A CA 1
ATOM 1456 C C . GLU A 1 123 ? 33.525 33.122 9.563 1.00 20.48 300 GLU A C 1
ATOM 1457 O O . GLU A 1 123 ? 34.536 33.355 8.910 1.00 17.96 300 GLU A O 1
ATOM 1469 N N . ASN A 1 124 ? 33.565 32.491 10.734 1.00 18.34 301 ASN A N 1
ATOM 1470 C CA . ASN A 1 124 ? 34.844 32.096 11.278 1.00 17.08 301 ASN A CA 1
ATOM 1471 C C . ASN A 1 124 ? 34.633 30.942 12.252 1.00 16.31 301 ASN A C 1
ATOM 1472 O O . ASN A 1 124 ? 33.508 30.502 12.459 1.00 15.67 301 ASN A O 1
ATOM 1483 N N . LEU A 1 125 ? 35.716 30.446 12.818 1.00 16.53 302 LEU A N 1
ATOM 1484 C CA . LEU A 1 125 ? 35.620 29.204 13.592 1.00 21.24 302 LEU A CA 1
ATOM 1485 C C . LEU A 1 125 ? 34.809 29.401 14.880 1.00 21.23 302 LEU A C 1
ATOM 1486 O O . LEU A 1 125 ? 34.234 28.441 15.415 1.00 18.70 302 LEU A O 1
ATOM 1502 N N . SER A 1 126 ? 34.730 30.630 15.367 1.00 20.64 303 SER A N 1
ATOM 1503 C CA . SER A 1 126 ? 33.977 30.877 16.600 1.00 17.79 303 SER A CA 1
ATOM 1504 C C . SER A 1 126 ? 32.486 30.674 16.329 1.00 18.27 303 SER A C 1
ATOM 1505 O O . SER A 1 126 ? 31.704 30.498 17.251 1.00 20.36 303 SER A O 1
ATOM 1513 N N . LYS A 1 127 ? 32.097 30.698 15.053 1.00 15.95 304 LYS A N 1
ATOM 1514 C CA . LYS A 1 127 ? 30.705 30.485 14.691 1.00 15.49 304 LYS A CA 1
ATOM 1515 C C . LYS A 1 127 ? 30.335 29.008 14.659 1.00 14.67 304 LYS A C 1
ATOM 1516 O O . LYS A 1 127 ? 29.172 28.680 14.482 1.00 17.04 304 LYS A O 1
ATOM 1535 N N . ILE A 1 128 ? 31.334 28.142 14.819 1.00 17.76 305 ILE A N 1
ATOM 1536 C CA . ILE A 1 128 ? 31.142 26.684 14.846 1.00 13.86 305 ILE A CA 1
ATOM 1537 C C . ILE A 1 128 ? 31.484 26.073 16.223 1.00 19.29 305 ILE A C 1
ATOM 1538 O O . ILE A 1 128 ? 31.105 24.937 16.518 1.00 17.64 305 ILE A O 1
ATOM 1554 N N . SER A 1 129 ? 32.185 26.821 17.067 1.00 15.03 306 SER A N 1
ATOM 1555 C CA . SER A 1 129 ? 32.772 26.257 18.299 1.00 15.58 306 SER A CA 1
ATOM 1556 C C . SER A 1 129 ? 31.752 25.840 19.365 1.00 18.05 306 SER A C 1
ATOM 1557 O O . SER A 1 129 ? 32.095 25.104 20.312 1.00 19.07 306 SER A O 1
ATOM 1565 N N . LYS A 1 130 ? 30.501 26.265 19.227 1.00 16.90 307 LYS A N 1
ATOM 1566 C CA . LYS A 1 130 ? 29.473 25.794 20.139 1.00 16.01 307 LYS A CA 1
ATOM 1567 C C . LYS A 1 130 ? 29.211 24.306 19.928 1.00 17.79 307 LYS A C 1
ATOM 1568 O O . LYS A 1 130 ? 28.594 23.666 20.775 1.00 18.50 307 LYS A O 1
ATOM 1587 N N . TRP A 1 131 ? 29.679 23.753 18.812 1.00 14.77 308 TRP A N 1
ATOM 1588 C CA . TRP A 1 131 ? 29.551 22.308 18.606 1.00 18.04 308 TRP A CA 1
ATOM 1589 C C . TRP A 1 131 ? 30.829 21.519 18.898 1.00 17.64 308 TRP A C 1
ATOM 1590 O O . TRP A 1 131 ? 30.903 20.310 18.619 1.00 17.89 308 TRP A O 1
ATOM 1611 N N . GLN A 1 132 ? 31.805 22.159 19.526 1.00 16.69 309 GLN A N 1
ATOM 1612 C CA . GLN A 1 132 ? 32.893 21.399 20.110 1.00 17.14 309 GLN A CA 1
ATOM 1613 C C . GLN A 1 132 ? 32.315 20.376 21.080 1.00 16.62 309 GLN A C 1
ATOM 1614 O O . GLN A 1 132 ? 31.378 20.663 21.834 1.00 21.62 309 GLN A O 1
ATOM 1628 N N . GLN A 1 133 ? 32.896 19.181 21.038 1.00 17.96 310 GLN A N 1
ATOM 1629 C CA . GLN A 1 133 ? 32.536 18.069 21.919 1.00 17.18 310 GLN A CA 1
ATOM 1630 C C . GLN A 1 133 ? 31.168 17.491 21.588 1.00 21.97 310 GLN A C 1
ATOM 1631 O O . GLN A 1 133 ? 30.642 16.662 22.333 1.00 22.79 310 GLN A O 1
ATOM 1645 N N . GLU A 1 134 ? 30.620 17.885 20.443 1.00 18.62 311 GLU A N 1
ATOM 1646 C CA . GLU A 1 134 ? 29.373 17.307 19.952 1.00 18.60 311 GLU A CA 1
ATOM 1647 C C . GLU A 1 134 ? 29.605 16.667 18.585 1.00 15.72 311 GLU A C 1
ATOM 1648 O O . GLU A 1 134 ? 30.700 16.765 18.025 1.00 14.48 311 GLU A O 1
ATOM 1660 N N . PHE A 1 135 ? 28.567 16.020 18.057 1.00 16.04 312 PHE A N 1
ATOM 1661 C CA . PHE A 1 135 ? 28.657 15.303 16.773 1.00 14.17 312 PHE A CA 1
ATOM 1662 C C . PHE A 1 135 ? 29.910 14.431 16.729 1.00 14.34 312 PHE A C 1
ATOM 1663 O O . PHE A 1 135 ? 30.708 14.503 15.790 1.00 15.10 312 PHE A O 1
ATOM 1680 N N . ARG A 1 136 ? 30.062 13.593 17.755 1.00 15.97 313 ARG A N 1
ATOM 1681 C CA . ARG A 1 136 ? 31.242 12.755 17.916 1.00 15.66 313 ARG A CA 1
ATOM 1682 C C . ARG A 1 136 ? 31.319 11.677 16.830 1.00 15.49 313 ARG A C 1
ATOM 1683 O O . ARG A 1 136 ? 32.378 11.101 16.630 1.00 16.60 313 ARG A O 1
ATOM 1704 N N . PHE A 1 137 ? 30.196 11.411 16.163 1.00 15.22 314 PHE A N 1
ATOM 1705 C CA . PHE A 1 137 ? 30.119 10.327 15.176 1.00 15.27 314 PHE A CA 1
ATOM 1706 C C . PHE A 1 137 ? 29.984 10.857 13.754 1.00 15.31 314 PHE A C 1
ATOM 1707 O O . PHE A 1 137 ? 29.855 10.083 12.800 1.00 14.44 314 PHE A O 1
ATOM 1724 N N . LEU A 1 138 ? 29.999 12.172 13.614 1.00 13.76 315 LEU A N 1
ATOM 1725 C CA . LEU A 1 138 ? 29.865 12.793 12.306 1.00 13.10 315 LEU A CA 1
ATOM 1726 C C . LEU A 1 138 ? 31.021 12.410 11.401 1.00 13.04 315 LEU A C 1
ATOM 1727 O O . LEU A 1 138 ? 32.179 12.555 11.786 1.00 13.18 315 LEU A O 1
ATOM 1743 N N . GLU A 1 139 ? 30.704 11.941 10.186 1.00 12.97 316 GLU A N 1
ATOM 1744 C CA . GLU A 1 139 ? 31.705 11.430 9.235 1.00 13.12 316 GLU A CA 1
ATOM 1745 C C . GLU A 1 139 ? 31.918 12.339 8.040 1.00 14.51 316 GLU A C 1
ATOM 1746 O O . GLU A 1 139 ? 32.984 12.304 7.414 1.00 15.82 316 GLU A O 1
ATOM 1758 N N . GLU A 1 140 ? 30.880 13.091 7.700 1.00 12.46 317 GLU A N 1
ATOM 1759 C CA . GLU A 1 140 ? 30.898 13.988 6.525 1.00 12.20 317 GLU A CA 1
ATOM 1760 C C . GLU A 1 140 ? 30.285 15.328 6.872 1.00 14.26 317 GLU A C 1
ATOM 1761 O O . GLU A 1 140 ? 29.194 15.401 7.460 1.00 15.57 317 GLU A O 1
ATOM 1773 N N . LEU A 1 141 ? 30.989 16.393 6.503 1.00 12.93 318 LEU A N 1
ATOM 1774 C CA . LEU A 1 141 ? 30.575 17.754 6.807 1.00 13.19 318 LEU A CA 1
ATOM 1775 C C . LEU A 1 141 ? 30.829 18.604 5.594 1.00 16.12 318 LEU A C 1
ATOM 1776 O O . LEU A 1 141 ? 31.891 18.499 4.995 1.00 16.25 318 LEU A O 1
ATOM 1792 N N . HIS A 1 142 ? 29.826 19.387 5.219 1.00 13.58 319 HIS A N 1
ATOM 1793 C CA . HIS A 1 142 ? 29.939 20.350 4.128 1.00 12.12 319 HIS A CA 1
ATOM 1794 C C . HIS A 1 142 ? 29.749 21.780 4.648 1.00 14.00 319 HIS A C 1
ATOM 1795 O O . HIS A 1 142 ? 28.713 22.097 5.222 1.00 16.43 319 HIS A O 1
ATOM 1809 N N . LEU A 1 143 ? 30.752 22.618 4.413 1.00 16.26 320 LEU A N 1
ATOM 1810 C CA . LEU A 1 143 ? 30.676 24.041 4.738 1.00 17.04 320 LEU A CA 1
ATOM 1811 C C . LEU A 1 143 ? 30.952 24.927 3.546 1.00 16.10 320 LEU A C 1
ATOM 1812 O O . LEU A 1 143 ? 31.050 26.151 3.688 1.00 16.75 320 LEU A O 1
ATOM 1828 N N . THR A 1 144 ? 31.084 24.327 2.363 1.00 13.74 321 THR A N 1
ATOM 1829 C CA . THR A 1 144 ? 31.242 25.106 1.145 1.00 14.62 321 THR A CA 1
ATOM 1830 C C . THR A 1 144 ? 30.323 26.325 1.087 1.00 17.50 321 THR A C 1
ATOM 1831 O O . THR A 1 144 ? 29.128 26.228 1.356 1.00 18.28 321 THR A O 1
ATOM 1842 N N . GLY A 1 145 ? 30.891 27.472 0.741 1.00 19.44 322 GLY A N 1
ATOM 1843 C CA . GLY A 1 145 ? 30.120 28.698 0.594 1.00 20.16 322 GLY A CA 1
ATOM 1844 C C . GLY A 1 145 ? 30.069 29.564 1.839 1.00 24.54 322 GLY A C 1
ATOM 1845 O O . GLY A 1 145 ? 29.610 30.711 1.774 1.00 24.70 322 GLY A O 1
ATOM 1849 N N . AS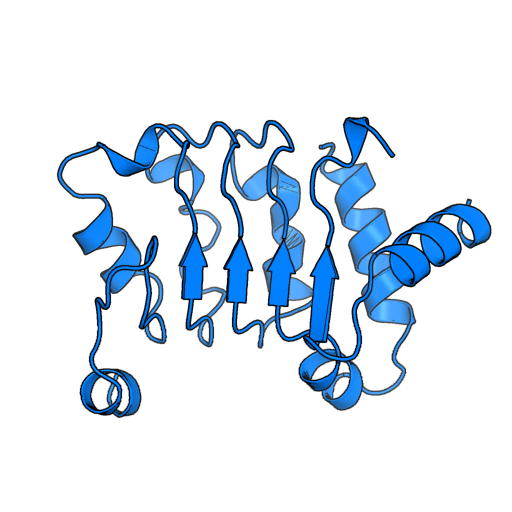N A 1 146 ? 30.515 29.025 2.976 1.00 18.51 323 ASN A N 1
ATOM 1850 C CA . ASN A 1 146 ? 30.703 29.827 4.197 1.00 15.55 323 ASN A CA 1
ATOM 1851 C C . ASN A 1 146 ? 32.100 30.445 4.247 1.00 16.21 323 ASN A C 1
ATOM 1852 O O . ASN A 1 146 ? 33.075 29.781 3.908 1.00 21.33 323 ASN A O 1
ATOM 1863 N N . PRO A 1 147 ? 32.209 31.721 4.673 1.00 20.07 324 PRO A N 1
ATOM 1864 C CA . PRO A 1 147 ? 33.517 32.383 4.711 1.00 18.25 324 PRO A CA 1
ATOM 1865 C C . PRO A 1 147 ? 34.564 31.694 5.584 1.00 17.42 324 PRO A C 1
ATOM 1866 O O . PRO A 1 147 ? 35.754 31.821 5.303 1.00 21.02 324 PRO A O 1
ATOM 1877 N N . VAL A 1 148 ? 34.139 30.959 6.610 1.00 17.67 325 VAL A N 1
ATOM 1878 C CA . VAL A 1 148 ? 35.076 30.245 7.466 1.00 22.24 325 VAL A CA 1
ATOM 1879 C C . VAL A 1 148 ? 35.996 29.306 6.646 1.00 21.33 325 VAL A C 1
ATOM 1880 O O . VAL A 1 148 ? 37.146 29.074 7.023 1.00 16.96 325 VAL A O 1
ATOM 1893 N N . THR A 1 149 ? 35.521 28.812 5.503 1.00 19.68 326 THR A N 1
ATOM 1894 C CA . THR A 1 149 ? 36.271 27.793 4.774 1.00 21.53 326 THR A CA 1
ATOM 1895 C C . THR A 1 149 ? 37.585 28.300 4.188 1.00 23.77 326 THR A C 1
ATOM 1896 O O . THR A 1 149 ? 38.453 27.503 3.841 1.00 29.18 326 THR A O 1
ATOM 1907 N N . THR A 1 150 ? 37.736 29.616 4.075 1.00 21.62 327 THR A N 1
ATOM 1908 C CA . THR A 1 150 ? 38.920 30.188 3.437 1.00 26.43 327 THR A CA 1
ATOM 1909 C C . THR A 1 150 ? 39.937 30.711 4.452 1.00 27.22 327 THR A C 1
ATOM 1910 O O . THR A 1 150 ? 40.981 31.241 4.080 1.00 25.69 327 THR A O 1
ATOM 1921 N N . LEU A 1 151 ? 39.630 30.577 5.737 1.00 24.70 328 LEU A N 1
ATOM 1922 C CA . LEU A 1 151 ? 40.585 30.954 6.772 1.00 22.47 328 LEU A CA 1
ATOM 1923 C C . LEU A 1 151 ? 41.708 29.904 6.890 1.00 24.24 328 LEU A C 1
ATOM 1924 O O . LEU A 1 151 ? 41.477 28.715 6.683 1.00 20.77 328 LEU A O 1
ATOM 1940 N N . PRO A 1 152 ? 42.932 30.347 7.222 1.00 28.77 329 PRO A N 1
ATOM 1941 C CA . PRO A 1 152 ? 44.120 29.481 7.147 1.00 41.03 329 PRO A CA 1
ATOM 1942 C C . PRO A 1 152 ? 44.063 28.187 7.966 1.00 46.85 329 PRO A C 1
ATOM 1943 O O . PRO A 1 152 ? 44.579 27.175 7.492 1.00 55.88 329 PRO A O 1
ATOM 1954 N N . ASN A 1 153 ? 43.457 28.208 9.150 1.00 34.81 330 ASN A N 1
ATOM 1955 C CA . ASN A 1 153 ? 43.449 27.023 10.030 1.00 29.13 330 ASN A CA 1
ATOM 1956 C C . ASN A 1 153 ? 42.134 26.240 10.017 1.00 22.95 330 ASN A C 1
ATOM 1957 O O . ASN A 1 153 ? 41.883 25.416 10.902 1.00 23.21 330 ASN A O 1
ATOM 1968 N N . TYR A 1 154 ? 41.308 26.495 9.008 1.00 21.16 331 TYR A N 1
ATOM 1969 C CA . TYR A 1 154 ? 39.966 25.921 8.913 1.00 18.51 331 TYR A CA 1
ATOM 1970 C C . TYR A 1 154 ? 39.936 24.394 8.953 1.00 15.93 331 TYR A C 1
ATOM 1971 O O . TYR A 1 154 ? 39.326 23.800 9.844 1.00 16.38 331 TYR A O 1
ATOM 1989 N N . ALA A 1 155 ? 40.568 23.752 7.972 1.00 19.58 332 ALA A N 1
ATOM 1990 C CA . ALA A 1 155 ? 40.481 22.300 7.882 1.00 18.36 332 ALA A CA 1
ATOM 1991 C C . ALA A 1 155 ? 41.190 21.640 9.045 1.00 18.53 332 ALA A C 1
ATOM 1992 O O . ALA A 1 155 ? 40.747 20.613 9.525 1.00 19.15 332 ALA A O 1
ATOM 1999 N N . THR A 1 156 ? 42.300 22.220 9.494 1.00 19.95 333 THR A N 1
ATOM 2000 C CA . THR A 1 156 ? 43.049 21.646 10.606 1.00 24.02 333 THR A CA 1
ATOM 2001 C C . THR A 1 156 ? 42.215 21.655 11.890 1.00 22.30 333 THR A C 1
ATOM 2002 O O . THR A 1 156 ? 42.172 20.667 12.627 1.00 19.36 333 THR A O 1
ATOM 2013 N N . GLU A 1 157 ? 41.548 22.768 12.165 1.00 18.49 334 GLU A N 1
ATOM 2014 C CA . GLU A 1 157 ? 40.776 22.861 13.403 1.00 16.51 334 GLU A CA 1
ATOM 2015 C C . GLU A 1 157 ? 39.520 21.995 13.339 1.00 17.31 334 GLU A C 1
ATOM 2016 O O . GLU A 1 157 ? 39.195 21.298 14.297 1.00 17.09 334 GLU A O 1
ATOM 2028 N N . ILE A 1 158 ? 38.824 22.014 12.206 1.00 17.69 335 ILE A N 1
ATOM 2029 C CA . ILE A 1 158 ? 37.598 21.233 12.079 1.00 17.80 335 ILE A CA 1
ATOM 2030 C C . ILE A 1 158 ? 37.910 19.743 12.247 1.00 16.25 335 ILE A C 1
ATOM 2031 O O . ILE A 1 158 ? 37.184 19.043 12.947 1.00 14.67 335 ILE A O 1
ATOM 2047 N N . LYS A 1 159 ? 38.984 19.270 11.611 1.00 17.13 336 LYS A N 1
ATOM 2048 C CA . LYS A 1 159 ? 39.449 17.894 11.814 1.00 16.10 336 LYS A CA 1
ATOM 2049 C C . LYS A 1 159 ? 39.660 17.591 13.305 1.00 21.26 336 LYS A C 1
ATOM 2050 O O . LYS A 1 159 ? 39.193 16.564 13.813 1.00 21.88 336 LYS A O 1
ATOM 2069 N N . LYS A 1 160 ? 40.367 18.477 14.000 1.00 18.70 337 LYS A N 1
ATOM 2070 C CA . LYS A 1 160 ? 40.633 18.324 15.438 1.00 23.80 337 LYS A CA 1
ATOM 2071 C C . LYS A 1 160 ? 39.369 18.250 16.290 1.00 17.47 337 LYS A C 1
ATOM 2072 O O . LYS A 1 160 ? 39.307 17.490 17.260 1.00 21.39 337 LYS A O 1
ATOM 2091 N N . TRP A 1 161 ? 38.360 19.029 15.937 1.00 16.45 338 TRP A N 1
ATOM 2092 C CA . TRP A 1 161 ? 37.155 19.138 16.757 1.00 18.12 338 TRP A CA 1
ATOM 2093 C C . TRP A 1 161 ? 36.180 17.976 16.599 1.00 21.45 338 TRP A C 1
ATOM 2094 O O . TRP A 1 161 ? 35.433 17.676 17.528 1.00 19.50 338 TRP A O 1
ATOM 2115 N N . PHE A 1 162 ? 36.179 17.329 15.431 1.00 15.88 339 PHE A N 1
ATOM 2116 C CA . PHE A 1 162 ? 35.203 16.290 15.124 1.00 16.35 339 PHE A CA 1
ATOM 2117 C C . PHE A 1 162 ? 35.922 14.983 14.785 1.00 20.49 339 PHE A C 1
ATOM 2118 O O . PHE A 1 162 ? 36.363 14.779 13.653 1.00 18.05 339 PHE A O 1
ATOM 2135 N N . PRO A 1 163 ? 36.066 14.102 15.782 1.00 15.07 340 PRO A N 1
ATOM 2136 C CA . PRO A 1 163 ? 37.010 12.973 15.693 1.00 17.83 340 PRO A CA 1
ATOM 2137 C C . PRO A 1 163 ? 36.654 11.892 14.679 1.00 17.20 340 PRO A C 1
ATOM 2138 O O . PRO A 1 163 ? 37.549 11.150 14.272 1.00 20.45 340 PRO A O 1
ATOM 2149 N N . SER A 1 164 ? 35.390 11.812 14.272 1.00 18.68 341 SER A N 1
ATOM 2150 C CA . SER A 1 164 ? 34.956 10.774 13.334 1.00 14.94 341 SER A CA 1
ATOM 2151 C C . SER A 1 164 ? 34.938 11.283 11.894 1.00 14.79 341 SER A C 1
ATOM 2152 O O . SER A 1 164 ? 34.595 10.541 10.976 1.00 15.75 341 SER A O 1
ATOM 2160 N N . LEU A 1 165 ? 35.276 12.551 11.710 1.00 13.87 342 LEU A N 1
ATOM 2161 C CA . LEU A 1 165 ? 35.100 13.163 10.409 1.00 13.37 342 LEU A CA 1
ATOM 2162 C C . LEU A 1 165 ? 36.079 12.576 9.406 1.00 14.27 342 LEU A C 1
ATOM 2163 O O . LEU A 1 165 ? 37.278 12.534 9.652 1.00 15.41 342 LEU A O 1
ATOM 2179 N N . GLN A 1 166 ? 35.548 12.070 8.294 1.00 14.72 343 GLN A N 1
ATOM 2180 C CA . GLN A 1 166 ? 36.386 11.543 7.233 1.00 14.18 343 GLN A CA 1
ATOM 2181 C C . GLN A 1 166 ? 36.376 12.445 6.013 1.00 15.03 343 GLN A C 1
ATOM 2182 O O . GLN A 1 166 ? 37.371 12.479 5.280 1.00 16.12 343 GLN A O 1
ATOM 2196 N N . ILE A 1 167 ? 35.257 13.138 5.785 1.00 13.40 344 ILE A N 1
ATOM 2197 C CA . ILE A 1 167 ? 35.115 14.017 4.617 1.00 14.65 344 ILE A CA 1
ATOM 2198 C C . ILE A 1 167 ? 34.704 15.419 5.040 1.00 16.83 344 ILE A C 1
ATOM 2199 O O . ILE A 1 167 ? 33.742 15.617 5.796 1.00 16.67 344 ILE A O 1
ATOM 2215 N N . LEU A 1 168 ? 35.461 16.389 4.550 1.00 14.58 345 LEU A N 1
ATOM 2216 C CA . LEU A 1 168 ? 35.159 17.800 4.753 1.00 12.93 345 LEU A CA 1
ATOM 2217 C C . LEU A 1 168 ? 35.140 18.443 3.391 1.00 13.31 345 LEU A C 1
ATOM 2218 O O . LEU A 1 168 ? 36.155 18.448 2.700 1.00 16.00 345 LEU A O 1
ATOM 2234 N N . ASP A 1 169 ? 33.980 18.961 3.003 1.00 13.08 346 ASP A N 1
ATOM 2235 C CA . ASP A 1 169 ? 33.837 19.622 1.705 1.00 15.23 346 ASP A CA 1
ATOM 2236 C C . ASP A 1 169 ? 34.313 18.707 0.578 1.00 17.53 346 ASP A C 1
ATOM 2237 O O . ASP A 1 169 ? 34.964 19.145 -0.378 1.00 21.12 346 ASP A O 1
ATOM 2246 N N . GLY A 1 170 ? 33.981 17.429 0.689 1.00 20.53 347 GLY A N 1
ATOM 2247 C CA . GLY A 1 170 ? 34.330 16.487 -0.362 1.00 24.66 347 GLY A CA 1
ATOM 2248 C C . GLY A 1 170 ? 35.793 16.071 -0.379 1.00 27.34 347 GLY A C 1
ATOM 2249 O O . GLY A 1 170 ? 36.193 15.267 -1.217 1.00 27.93 347 GLY A O 1
ATOM 2253 N N . GLN A 1 171 ? 36.594 16.602 0.539 1.00 21.73 348 GLN A N 1
ATOM 2254 C CA . GLN A 1 171 ? 38.000 16.212 0.652 1.00 18.43 348 GLN A CA 1
ATOM 2255 C C . GLN A 1 171 ? 38.159 15.206 1.769 1.00 18.54 348 GLN A C 1
ATOM 2256 O O . GLN A 1 171 ? 37.661 15.418 2.878 1.00 15.98 348 GLN A O 1
ATOM 2270 N N . GLN A 1 172 ? 38.846 14.110 1.489 1.00 16.80 349 GLN A N 1
ATOM 2271 C CA . GLN A 1 172 ? 39.085 13.115 2.529 1.00 15.96 349 GLN A CA 1
ATOM 2272 C C . GLN A 1 172 ? 40.102 13.659 3.498 1.00 17.41 349 GLN A C 1
ATOM 2273 O O . GLN A 1 172 ? 41.229 13.938 3.096 1.00 20.24 349 GLN A O 1
ATOM 2287 N N . ILE A 1 173 ? 39.716 13.814 4.765 1.00 17.11 350 ILE A N 1
ATOM 2288 C CA . ILE A 1 173 ? 40.653 14.315 5.768 1.00 19.34 350 ILE A CA 1
ATOM 2289 C C . ILE A 1 173 ? 41.078 13.237 6.761 1.00 18.27 350 ILE A C 1
ATOM 2290 O O . ILE A 1 173 ? 42.044 13.418 7.488 1.00 17.09 350 ILE A O 1
ATOM 2306 N N . ARG A 1 174 ? 40.370 12.112 6.775 1.00 18.49 351 ARG A N 1
ATOM 2307 C CA . ARG A 1 174 ? 40.848 10.909 7.441 1.00 16.80 351 ARG A CA 1
ATOM 2308 C C . ARG A 1 174 ? 40.580 9.728 6.553 1.00 17.12 351 ARG A C 1
ATOM 2309 O O . ARG A 1 174 ? 39.467 9.568 6.033 1.00 17.67 351 ARG A O 1
ATOM 2330 N N . THR A 1 175 ? 41.587 8.885 6.399 1.00 20.58 352 THR A N 1
ATOM 2331 C CA . THR A 1 175 ? 41.368 7.596 5.768 1.00 20.12 352 THR A CA 1
ATOM 2332 C C . THR A 1 175 ? 40.443 6.812 6.692 1.00 27.60 352 THR A C 1
ATOM 2333 O O . THR A 1 175 ? 40.349 7.123 7.884 1.00 21.27 352 THR A O 1
ATOM 2344 N N . PRO A 1 176 ? 39.736 5.812 6.151 1.00 25.08 353 PRO A N 1
ATOM 2345 C CA . PRO A 1 176 ? 38.867 4.974 6.989 1.00 21.75 353 PRO A CA 1
ATOM 2346 C C . PRO A 1 176 ? 39.601 4.304 8.157 1.00 22.11 353 PRO A C 1
ATOM 2347 O O . PRO A 1 176 ? 39.031 4.233 9.237 1.00 25.69 353 PRO A O 1
ATOM 2358 N N . GLN A 1 177 ? 40.829 3.835 7.946 1.00 28.10 354 GLN A N 1
ATOM 2359 C CA . GLN A 1 177 ? 41.609 3.224 9.026 1.00 34.17 354 GLN A CA 1
ATOM 2360 C C . GLN A 1 177 ? 41.995 4.258 10.086 1.00 29.66 354 GLN A C 1
ATOM 2361 O O . GLN A 1 177 ? 41.984 3.976 11.285 1.00 34.89 354 GLN A O 1
ATOM 2375 N N . GLU A 1 178 ? 42.341 5.458 9.642 1.00 26.86 355 GLU A N 1
ATOM 2376 C CA . GLU A 1 178 ? 42.623 6.554 10.562 1.00 22.78 355 GLU A CA 1
ATOM 2377 C C . GLU A 1 178 ? 41.414 6.825 11.426 1.00 22.84 355 GLU A C 1
ATOM 2378 O O . GLU A 1 178 ? 41.520 7.029 12.638 1.00 27.90 355 GLU A O 1
ATOM 2390 N N . ALA A 1 179 ? 40.243 6.818 10.811 1.00 19.71 356 ALA A N 1
ATOM 2391 C CA . ALA A 1 179 ? 39.035 7.131 11.545 1.00 19.43 356 ALA A CA 1
ATOM 2392 C C . ALA A 1 179 ? 38.704 6.012 12.540 1.00 23.06 356 ALA A C 1
ATOM 2393 O O . ALA A 1 179 ? 38.198 6.282 13.632 1.00 33.72 356 ALA A O 1
ATOM 2400 N N . ALA A 1 180 ? 39.000 4.774 12.171 1.00 37.48 357 ALA A N 1
ATOM 2401 C CA . ALA A 1 180 ? 38.718 3.648 13.051 1.00 52.87 357 ALA A CA 1
ATOM 2402 C C . ALA A 1 180 ? 39.479 3.776 14.376 1.00 75.92 357 ALA A C 1
ATOM 2403 O O . ALA A 1 180 ? 39.109 3.160 15.372 1.00 83.24 357 ALA A O 1
ATOM 2410 N N . GLU A 1 181 ? 40.529 4.594 14.375 1.00 71.86 358 GLU A N 1
ATOM 2411 C CA . GLU A 1 181 ? 41.392 4.779 15.541 1.00 56.83 358 GLU A CA 1
ATOM 2412 C C . GLU A 1 181 ? 41.181 6.114 16.264 1.00 43.62 358 GLU A C 1
ATOM 2413 O O . GLU A 1 181 ? 41.662 6.302 17.378 1.00 38.45 358 GLU A O 1
ATOM 2425 N N . SER A 1 182 ? 40.486 7.054 15.632 1.00 45.68 359 SER A N 1
ATOM 2426 C CA . SER A 1 182 ? 40.383 8.405 16.185 1.00 38.09 359 SER A CA 1
ATOM 2427 C C . SER A 1 182 ? 39.588 8.461 17.500 1.00 52.38 359 SER A C 1
ATOM 2428 O O . SER A 1 182 ? 38.488 7.918 17.615 1.00 52.15 359 SER A O 1
#